Protein AF-Q64MF8-F1 (afdb_monomer_lite)

Foldseek 3Di:
DPDPPPPPDDDDDDDDPVRVVVLVVQCPPDPDSVRSVCCVPPNPPQPPPPVVVLVVVLVVLVVVLVVLVVVLVVLVVVCVVDVDDPVVVSVVVNVVSVVVNVVSVVVSVVSVVSVVSD

Radius of gyration: 25.38 Å; chains: 1; bounding box: 52×41×64 Å

Sequence (118 aa):
MKERKNRNKRLWIRVSDEEYQQMVEASKGHKSCADYIRKRIFGKGKDIINPVEFIRAIDEVSLEMKRIGKNINQFARYANERKSVDGDFLMEEYNKLLSDYIKKEQKLEVLYRKIIAL

pLDDT: mean 75.15, std 12.08, range [35.88, 90.69]

Secondary structure (DSSP, 8-state):
----------------HHHHHHHHHHHTTSS-HHHHHHHHHH-TT-----HHHHHHHHHHHHHHHHHHHHHHHHHHHHHHH-TTS-HHHHHHHHHHHHHHHHHHHHHHHHHHHHHHT-

InterPro domains:
  IPR053842 Mobilization protein NikA-like [PF21983] (6-78)

Organism: Bacteroides fragilis (strain YCH46) (NCBI:txid295405)

Structure 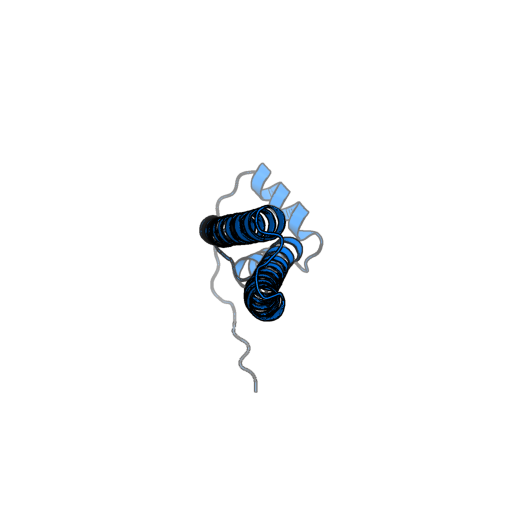(mmCIF, N/CA/C/O backbone):
data_AF-Q64MF8-F1
#
_entry.id   AF-Q64MF8-F1
#
loop_
_atom_site.group_PDB
_atom_site.id
_atom_site.type_symbol
_atom_site.label_atom_id
_atom_site.label_alt_id
_atom_site.label_comp_id
_atom_site.label_asym_id
_atom_site.label_entity_id
_atom_site.label_seq_id
_atom_site.pdbx_PDB_ins_code
_atom_site.Cartn_x
_atom_site.Cartn_y
_atom_site.Cartn_z
_atom_site.occupancy
_atom_site.B_iso_or_equiv
_atom_site.auth_seq_id
_atom_site.auth_comp_id
_atom_site.auth_asym_id
_atom_site.auth_atom_id
_atom_site.pdbx_PDB_model_num
ATOM 1 N N . MET A 1 1 ? -23.251 -28.720 13.928 1.00 35.88 1 MET A N 1
ATOM 2 C CA . MET A 1 1 ? -23.638 -27.583 14.798 1.00 35.88 1 MET A CA 1
ATOM 3 C C . MET A 1 1 ? -22.415 -26.688 14.985 1.00 35.88 1 MET A C 1
ATOM 5 O O . MET A 1 1 ? -21.432 -27.162 15.529 1.00 35.88 1 MET A O 1
ATOM 9 N N . LYS A 1 2 ? -22.398 -25.451 14.462 1.00 42.41 2 LYS A N 1
ATOM 10 C CA . LYS A 1 2 ? -21.278 -24.516 14.706 1.00 42.41 2 LYS A CA 1
ATOM 11 C C . LYS A 1 2 ? -21.372 -24.031 16.153 1.00 42.41 2 LYS A C 1
ATOM 13 O O . LYS A 1 2 ? -22.359 -23.382 16.495 1.00 42.41 2 LYS A O 1
ATOM 18 N N . GLU A 1 3 ? -20.378 -24.340 16.982 1.00 40.97 3 GLU A N 1
ATOM 19 C CA . GLU A 1 3 ? -20.265 -23.785 18.333 1.00 40.97 3 GLU A CA 1
ATOM 20 C C . GLU A 1 3 ? -20.391 -22.256 18.283 1.00 40.97 3 GLU A C 1
ATOM 22 O O . GLU A 1 3 ? -19.607 -21.559 17.629 1.00 40.97 3 GLU A O 1
ATOM 27 N N . ARG A 1 4 ? -21.394 -21.707 18.976 1.00 49.06 4 ARG A N 1
ATOM 28 C CA . ARG A 1 4 ? -21.450 -20.270 19.247 1.00 49.06 4 ARG A CA 1
ATOM 29 C C . ARG A 1 4 ? -20.296 -19.962 20.196 1.00 49.06 4 ARG A C 1
ATOM 31 O O . ARG A 1 4 ? -20.413 -20.212 21.390 1.00 49.06 4 ARG A O 1
ATOM 38 N N . LYS A 1 5 ? -19.182 -19.426 19.679 1.00 61.78 5 LYS A N 1
ATOM 39 C CA . LYS A 1 5 ? -18.097 -18.870 20.506 1.00 61.78 5 LYS A CA 1
ATOM 40 C C . LYS A 1 5 ? -18.684 -17.813 21.442 1.00 61.78 5 LYS A C 1
ATOM 42 O O . LYS A 1 5 ? -18.906 -16.672 21.033 1.00 61.78 5 LYS A O 1
ATOM 47 N N . ASN A 1 6 ? -18.963 -18.206 22.680 1.00 64.75 6 ASN A N 1
ATOM 48 C CA . ASN A 1 6 ? -19.554 -17.329 23.675 1.00 64.75 6 ASN A CA 1
ATOM 49 C C . ASN A 1 6 ? -18.479 -16.339 24.135 1.00 64.75 6 ASN A C 1
ATOM 51 O O . ASN A 1 6 ? -17.473 -16.717 24.733 1.00 64.75 6 ASN A O 1
ATOM 55 N N . ARG A 1 7 ? -18.655 -15.061 23.794 1.00 68.56 7 ARG A N 1
ATOM 56 C CA . ARG A 1 7 ? -17.706 -13.992 24.130 1.00 68.56 7 ARG A CA 1
ATOM 57 C C . ARG A 1 7 ? -17.973 -13.534 25.563 1.00 68.56 7 ARG A C 1
ATOM 59 O O . ARG A 1 7 ? -18.737 -12.603 25.782 1.00 68.56 7 ARG A O 1
ATOM 66 N N . ASN A 1 8 ? -17.38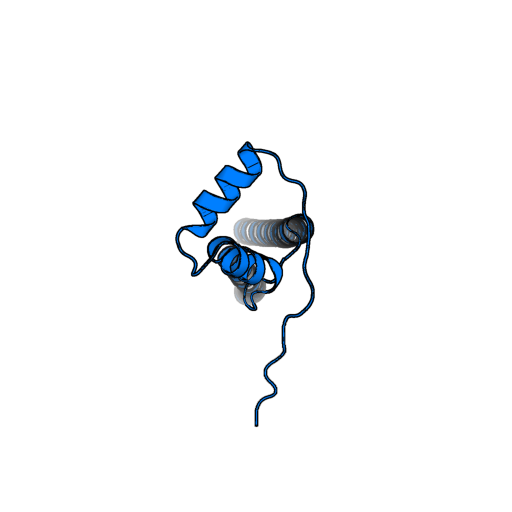1 -14.228 26.531 1.00 80.25 8 ASN A N 1
ATOM 67 C CA . ASN A 1 8 ? -17.638 -14.043 27.965 1.00 80.25 8 ASN A CA 1
ATOM 68 C C . ASN A 1 8 ? -16.587 -13.189 28.702 1.00 80.25 8 ASN A C 1
ATOM 70 O O . ASN A 1 8 ? -16.744 -12.923 29.892 1.00 80.25 8 ASN A O 1
ATOM 74 N N . LYS A 1 9 ? -15.517 -12.753 28.026 1.00 80.56 9 LYS A N 1
ATOM 75 C CA . LYS A 1 9 ? -14.476 -11.890 28.604 1.00 80.56 9 LYS A CA 1
ATOM 76 C C . LYS A 1 9 ? -14.805 -10.414 28.358 1.00 80.56 9 LYS A C 1
ATOM 78 O O . LYS A 1 9 ? -15.200 -10.052 27.250 1.00 80.56 9 LYS A O 1
ATOM 83 N N . ARG A 1 10 ? -14.642 -9.574 29.387 1.00 81.50 10 ARG A N 1
ATOM 84 C CA . ARG A 1 10 ? -14.843 -8.115 29.324 1.00 81.50 10 ARG A CA 1
ATOM 85 C C . ARG A 1 10 ? -13.496 -7.400 29.393 1.00 81.50 10 ARG A C 1
ATOM 87 O O . ARG A 1 10 ? -12.606 -7.855 30.105 1.00 81.50 10 ARG A O 1
ATOM 94 N N . LEU A 1 11 ? -13.380 -6.292 28.669 1.00 79.38 11 LEU A N 1
ATOM 95 C CA . LEU A 1 11 ? -12.213 -5.414 28.653 1.00 79.38 11 LEU A CA 1
ATOM 96 C C . LEU A 1 11 ? -12.627 -4.064 29.242 1.00 79.38 11 LEU A C 1
ATOM 98 O O . LEU A 1 11 ? -13.612 -3.486 28.787 1.00 79.38 11 LEU A O 1
ATOM 102 N N . TRP A 1 12 ? -11.891 -3.587 30.242 1.00 81.31 12 TRP A N 1
ATOM 103 C CA . TRP A 1 12 ? -12.081 -2.265 30.837 1.00 81.31 12 TRP A CA 1
ATOM 104 C C . TRP A 1 12 ? -10.913 -1.381 30.417 1.00 81.31 12 TRP A C 1
ATOM 106 O O . TRP A 1 12 ? -9.762 -1.726 30.676 1.00 81.31 12 TRP A O 1
ATOM 116 N N . ILE A 1 13 ? -11.207 -0.267 29.752 1.00 83.31 13 ILE A N 1
ATOM 117 C CA . ILE A 1 13 ? -10.215 0.713 29.303 1.00 83.31 13 ILE A CA 1
ATOM 118 C C . ILE A 1 13 ? -10.622 2.063 29.885 1.00 83.31 13 ILE A C 1
ATOM 120 O O . ILE A 1 13 ? -11.802 2.410 29.852 1.00 83.31 13 ILE A O 1
ATOM 124 N N . ARG A 1 14 ? -9.656 2.804 30.430 1.00 87.06 14 ARG A N 1
ATOM 125 C CA . ARG A 1 14 ? -9.840 4.218 30.771 1.00 87.06 14 ARG A CA 1
ATOM 126 C C . ARG A 1 14 ? -9.496 5.048 29.541 1.00 87.06 14 ARG A C 1
ATOM 128 O O . ARG A 1 14 ? -8.440 4.825 28.959 1.00 87.06 14 ARG A O 1
ATOM 135 N N . VAL A 1 15 ? -10.386 5.955 29.169 1.00 85.38 15 VAL A N 1
ATOM 136 C CA . VAL A 1 15 ? -10.236 6.870 28.032 1.00 85.38 15 VAL A CA 1
ATOM 137 C C . VAL A 1 15 ? -10.542 8.287 28.502 1.00 85.38 15 VAL A C 1
ATOM 139 O O . VAL A 1 15 ? -11.301 8.453 29.461 1.00 85.38 15 VAL A O 1
ATOM 142 N N . SER A 1 16 ? -9.945 9.285 27.859 1.00 90.06 16 SER A N 1
ATOM 143 C CA . SER A 1 16 ? -10.319 10.688 28.048 1.00 90.06 16 SER A CA 1
ATOM 144 C C . SER A 1 16 ? -11.657 11.001 27.365 1.00 90.06 16 SER A C 1
ATOM 146 O O . SER A 1 16 ? -12.138 10.234 26.524 1.00 90.06 16 SER A O 1
ATOM 148 N N . ASP A 1 17 ? -12.259 12.144 27.697 1.00 87.38 17 ASP A N 1
ATOM 149 C CA . ASP A 1 17 ? -13.516 12.581 27.073 1.00 87.38 17 ASP A CA 1
ATOM 150 C C . ASP A 1 17 ? -13.363 12.778 25.554 1.00 87.38 17 ASP A C 1
ATOM 152 O O . ASP A 1 17 ? -14.246 12.412 24.777 1.00 87.38 17 ASP A O 1
ATOM 156 N N . GLU A 1 18 ? -12.207 13.280 25.112 1.00 86.75 18 GLU A N 1
ATOM 157 C CA . GLU A 1 18 ? -11.879 13.457 23.694 1.00 86.75 18 GLU A CA 1
ATOM 158 C C . GLU A 1 18 ? -11.773 12.113 22.961 1.00 86.75 18 GLU A C 1
ATOM 160 O O . GLU A 1 18 ? -12.361 11.931 21.892 1.00 86.75 18 GLU A O 1
ATOM 165 N N . GLU A 1 19 ? -11.069 11.144 23.551 1.00 79.88 19 GLU A N 1
ATOM 166 C CA . GLU A 1 19 ? -10.928 9.791 23.002 1.00 79.88 19 GLU A CA 1
ATOM 167 C C . GLU A 1 19 ? -12.280 9.074 22.935 1.00 79.88 19 GLU 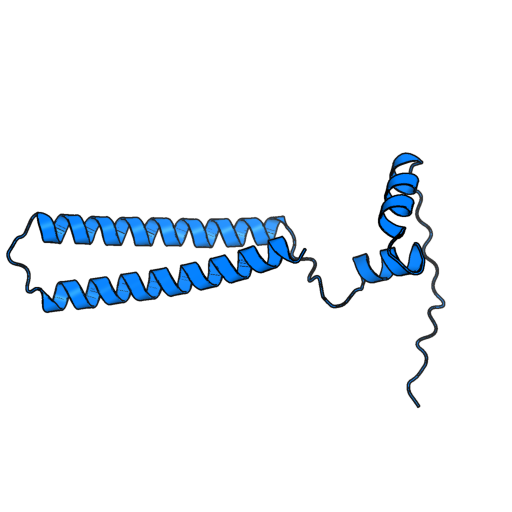A C 1
ATOM 169 O O . GLU A 1 19 ? -12.585 8.385 21.955 1.00 79.88 19 GLU A O 1
ATOM 174 N N . TYR A 1 20 ? -13.121 9.263 23.956 1.00 85.88 20 TYR A N 1
ATOM 175 C CA . TYR A 1 20 ? -14.471 8.720 23.982 1.00 85.88 20 TYR A CA 1
ATOM 176 C C . TYR A 1 20 ? -15.329 9.308 22.857 1.00 85.88 20 TYR A C 1
ATOM 178 O O . TYR A 1 20 ? -15.974 8.556 22.121 1.00 85.88 20 TYR A O 1
ATOM 186 N N . GLN A 1 21 ? -15.289 10.628 22.662 1.00 84.75 21 GLN A N 1
ATOM 187 C CA . GLN A 1 21 ? -16.044 11.305 21.611 1.00 84.75 21 GLN A CA 1
ATOM 188 C C . GLN A 1 21 ? -15.609 10.840 20.215 1.00 84.75 21 GLN A C 1
ATOM 190 O O . GLN A 1 21 ? -16.452 10.506 19.379 1.00 84.75 21 GLN A O 1
ATOM 195 N N . GLN A 1 22 ? -14.298 10.735 19.976 1.00 81.75 22 GLN A N 1
ATOM 196 C CA . GLN A 1 22 ? -13.749 10.207 18.724 1.00 81.75 22 GLN A CA 1
ATOM 197 C C . GLN A 1 22 ? -14.184 8.758 18.475 1.00 81.75 22 GLN A C 1
ATOM 199 O O . GLN A 1 22 ? -14.523 8.382 17.350 1.00 81.75 22 GLN A O 1
ATOM 204 N N . MET A 1 23 ? -14.201 7.932 19.524 1.00 81.31 23 MET A N 1
ATOM 205 C CA . MET A 1 23 ? -14.647 6.545 19.437 1.00 81.31 23 MET A CA 1
ATOM 206 C C . MET A 1 23 ? -16.138 6.448 19.095 1.00 81.31 23 MET A C 1
ATOM 208 O O . MET A 1 23 ? -16.514 5.621 18.261 1.00 81.31 23 MET A O 1
ATOM 212 N N . VAL A 1 24 ? -16.979 7.283 19.710 1.00 82.19 24 VAL A N 1
ATOM 213 C CA . VAL A 1 24 ? -18.420 7.344 19.429 1.00 82.19 24 VAL A CA 1
ATOM 214 C C . VAL A 1 24 ? -18.661 7.798 17.993 1.00 82.19 24 VAL A C 1
ATOM 216 O O . VAL A 1 24 ? -19.401 7.125 17.275 1.00 82.19 24 VAL A O 1
ATOM 219 N N . GLU A 1 25 ? -17.993 8.861 17.543 1.00 83.19 25 GLU A N 1
ATOM 220 C CA . GLU A 1 25 ? -18.110 9.373 16.174 1.00 83.19 25 GLU A CA 1
ATOM 221 C C . GLU A 1 25 ? -17.741 8.302 15.145 1.00 83.19 25 GLU A C 1
ATOM 223 O O . GLU A 1 25 ? -18.528 7.975 14.255 1.00 83.19 25 GLU A O 1
ATOM 228 N N . ALA A 1 26 ? -16.586 7.660 15.328 1.00 75.56 26 ALA A N 1
ATOM 229 C CA . ALA A 1 26 ? -16.113 6.627 14.418 1.00 75.56 26 ALA A CA 1
ATOM 230 C C . ALA A 1 26 ? -16.985 5.354 14.437 1.00 75.56 26 ALA A C 1
ATOM 232 O O . ALA A 1 26 ? -16.958 4.556 13.499 1.00 75.56 26 ALA A O 1
ATOM 233 N N . SER A 1 27 ? -17.788 5.158 15.486 1.00 79.88 27 SER A N 1
ATOM 234 C CA . SER A 1 27 ? -18.701 4.021 15.601 1.00 79.88 27 SER A CA 1
ATOM 235 C C . SER A 1 27 ? -20.055 4.218 14.910 1.00 79.88 27 SER A C 1
ATOM 237 O O . SER A 1 27 ? -20.772 3.229 14.752 1.00 79.88 27 SER A O 1
ATOM 239 N N . LYS A 1 28 ? -20.408 5.435 14.459 1.00 80.31 28 LYS A N 1
ATOM 240 C CA . LYS A 1 28 ? -21.744 5.762 13.909 1.00 80.31 28 LYS A CA 1
ATOM 241 C C . LYS A 1 28 ? -22.151 4.948 12.669 1.00 80.31 28 LYS A C 1
ATOM 243 O O . LYS A 1 28 ? -23.335 4.853 12.371 1.00 80.31 28 LYS A O 1
ATOM 248 N N . GLY A 1 29 ? -21.202 4.313 11.976 1.00 69.62 29 GLY A N 1
ATOM 249 C CA . GLY A 1 29 ? -21.453 3.387 10.857 1.00 69.62 29 GLY A CA 1
ATOM 250 C C . GLY A 1 29 ? -21.509 1.899 11.237 1.00 69.62 29 GLY A C 1
ATOM 251 O O . GLY A 1 29 ? -21.632 1.033 10.370 1.00 69.62 29 GLY A O 1
ATOM 252 N N . HIS A 1 30 ? -21.378 1.565 12.521 1.00 74.44 30 HIS A N 1
ATOM 253 C CA . HIS A 1 30 ? -21.290 0.193 13.016 1.00 74.44 30 HIS A CA 1
ATOM 254 C C . HIS A 1 30 ? -22.480 -0.165 13.908 1.00 74.44 30 HIS A C 1
ATOM 256 O O . HIS A 1 30 ? -23.113 0.684 14.521 1.00 74.44 30 HIS A O 1
ATOM 262 N N . LYS A 1 31 ? -22.760 -1.469 14.048 1.00 77.88 31 LYS A N 1
ATOM 263 C CA . LYS A 1 31 ? -23.867 -1.962 14.891 1.00 77.88 31 LYS A CA 1
ATOM 264 C C . LYS A 1 31 ? -23.733 -1.581 16.374 1.00 77.88 31 LYS A C 1
ATOM 266 O O . LYS A 1 31 ? -24.714 -1.642 17.102 1.00 77.88 31 LYS A O 1
ATOM 271 N N . SER A 1 32 ? -22.519 -1.306 16.850 1.00 80.00 32 SER A N 1
ATOM 272 C CA . SER A 1 32 ? -22.223 -0.774 18.190 1.00 80.00 32 SER A CA 1
ATOM 273 C C . SER A 1 32 ? -20.748 -0.377 18.284 1.00 80.00 32 SER A C 1
ATOM 275 O O . SER A 1 32 ? -19.932 -0.902 17.521 1.00 80.00 32 SER A O 1
ATOM 277 N N . CYS A 1 33 ? -20.372 0.434 19.282 1.00 78.75 33 CYS A N 1
ATOM 278 C CA . CYS A 1 33 ? -18.964 0.708 19.612 1.00 78.75 33 CYS A CA 1
ATOM 279 C C . CYS A 1 33 ? -18.159 -0.582 19.807 1.00 78.75 33 CYS A C 1
ATOM 281 O O . CYS A 1 33 ? -17.052 -0.721 19.297 1.00 78.75 33 CYS A O 1
ATOM 283 N N . ALA A 1 34 ? -18.739 -1.584 20.473 1.00 79.94 34 ALA A N 1
ATOM 284 C CA . ALA A 1 34 ? -18.088 -2.878 20.641 1.00 79.94 34 ALA A CA 1
ATOM 285 C C . ALA A 1 34 ? -17.905 -3.617 19.303 1.00 79.94 34 ALA A C 1
ATOM 287 O O . ALA A 1 34 ? -16.923 -4.335 19.135 1.00 79.94 34 ALA A O 1
ATOM 288 N N . ASP A 1 35 ? -18.839 -3.483 18.353 1.00 75.88 35 ASP A N 1
ATOM 289 C CA . ASP A 1 35 ? -18.685 -4.055 17.010 1.00 75.88 35 ASP A CA 1
ATOM 290 C C . ASP A 1 35 ? -17.621 -3.334 16.191 1.00 75.88 35 ASP A C 1
ATOM 292 O O . ASP A 1 35 ? -16.824 -3.992 15.524 1.00 75.88 35 ASP A O 1
ATOM 296 N N . TYR A 1 36 ? -17.567 -2.009 16.309 1.00 80.44 36 TYR A N 1
ATOM 297 C CA . TYR A 1 36 ? -16.528 -1.175 15.724 1.00 80.44 36 TYR A CA 1
ATOM 298 C C . TYR A 1 36 ? -15.138 -1.561 16.240 1.00 80.44 36 TYR A C 1
ATOM 300 O O . TYR A 1 36 ? -14.291 -1.967 15.449 1.00 80.44 36 TYR A O 1
ATOM 308 N N . ILE A 1 37 ? -14.932 -1.563 17.561 1.00 79.38 37 ILE A N 1
ATOM 309 C CA . ILE A 1 37 ? -13.663 -1.949 18.198 1.00 79.38 37 ILE A CA 1
ATOM 310 C C . ILE A 1 37 ? -13.271 -3.370 17.792 1.00 79.38 37 ILE A C 1
ATOM 312 O O . ILE A 1 37 ? -12.128 -3.626 17.432 1.00 79.38 37 ILE A O 1
ATOM 316 N N . ARG A 1 38 ? -14.219 -4.314 17.785 1.00 78.25 38 ARG A N 1
ATOM 317 C CA . ARG A 1 38 ? -13.927 -5.699 17.397 1.00 78.25 38 ARG A CA 1
ATOM 318 C C . ARG A 1 38 ? -13.546 -5.834 15.929 1.00 78.25 38 ARG A C 1
ATOM 320 O O . ARG A 1 38 ? -12.663 -6.625 15.629 1.00 78.25 38 ARG A O 1
ATOM 327 N N . LYS A 1 39 ? -14.188 -5.101 15.020 1.00 74.38 39 LYS A N 1
ATOM 328 C CA . LYS A 1 39 ? -13.802 -5.079 13.602 1.00 74.38 39 LYS A CA 1
ATOM 329 C C . LYS A 1 39 ? -12.473 -4.362 13.391 1.00 74.38 39 LYS A C 1
ATOM 331 O O . LYS A 1 39 ? -11.700 -4.788 12.548 1.00 74.38 39 LYS A O 1
ATOM 336 N N . ARG A 1 40 ? -12.187 -3.327 14.178 1.00 73.56 40 ARG A N 1
ATOM 337 C CA . ARG A 1 40 ? -10.932 -2.581 14.101 1.00 73.56 40 ARG A CA 1
ATOM 338 C C . ARG A 1 40 ? -9.740 -3.370 14.654 1.00 73.56 40 ARG A C 1
ATOM 340 O O . ARG A 1 40 ? -8.671 -3.301 14.072 1.00 73.56 40 ARG A O 1
ATOM 347 N N . ILE A 1 41 ? -9.930 -4.134 15.732 1.00 71.25 41 ILE A N 1
ATOM 348 C CA . ILE A 1 41 ? -8.866 -4.919 16.390 1.00 71.25 41 ILE A CA 1
ATOM 349 C C . ILE A 1 41 ? -8.763 -6.346 15.827 1.00 71.25 41 ILE A C 1
ATOM 351 O O . ILE A 1 41 ? -7.669 -6.870 15.664 1.00 71.25 41 ILE A O 1
ATOM 355 N N . PHE A 1 42 ? -9.895 -6.998 15.545 1.00 70.12 42 PHE A N 1
ATOM 356 C CA . PHE A 1 42 ? -9.964 -8.421 15.171 1.00 70.12 42 PHE A CA 1
ATOM 357 C C . PHE A 1 42 ? -10.628 -8.673 13.809 1.00 70.12 42 PHE A C 1
ATOM 359 O O . PHE A 1 42 ? -10.878 -9.829 13.451 1.00 70.12 42 PHE A O 1
ATOM 366 N N . GLY A 1 43 ? -11.002 -7.627 13.067 1.00 62.00 43 GLY A N 1
ATOM 367 C CA . GLY A 1 43 ? -11.605 -7.781 11.748 1.00 62.00 43 GLY A CA 1
ATOM 368 C C . GLY A 1 43 ? -10.605 -8.395 10.780 1.00 62.00 43 GLY A C 1
ATOM 369 O O . GLY A 1 43 ? -9.586 -7.794 10.459 1.00 62.00 43 GLY A O 1
ATOM 370 N N . LYS A 1 44 ? -10.913 -9.598 10.290 1.00 50.88 44 LYS A N 1
ATOM 371 C CA . LYS A 1 44 ? -10.199 -10.200 9.163 1.00 50.88 44 LYS A CA 1
ATOM 372 C C . LYS A 1 44 ? -10.356 -9.281 7.949 1.00 50.88 44 LYS A C 1
ATOM 374 O O . LYS A 1 44 ? -11.474 -9.130 7.463 1.00 50.88 44 LYS A O 1
ATOM 379 N N . GLY A 1 45 ? -9.262 -8.667 7.501 1.00 48.59 45 GLY A N 1
ATOM 380 C CA . GLY A 1 45 ? -9.239 -7.819 6.304 1.00 48.59 45 GLY A CA 1
ATOM 381 C C . GLY A 1 45 ? -8.351 -6.578 6.389 1.00 48.59 45 GLY A C 1
ATOM 382 O O . GLY A 1 45 ? -8.037 -6.011 5.352 1.00 48.59 45 GLY A O 1
ATOM 383 N N . LYS A 1 46 ? -7.898 -6.178 7.580 1.00 48.78 46 LYS A N 1
ATOM 384 C CA . LYS A 1 46 ? -6.781 -5.241 7.721 1.00 48.78 46 LYS A CA 1
ATOM 385 C C . LYS A 1 46 ? -5.703 -5.968 8.494 1.00 48.78 46 LYS A C 1
ATOM 387 O O . LYS A 1 46 ? -5.739 -6.006 9.721 1.00 48.78 46 LYS A O 1
ATOM 392 N N . ASP A 1 47 ? -4.797 -6.614 7.761 1.00 48.69 47 ASP A N 1
ATOM 393 C CA . ASP A 1 47 ? -3.471 -6.871 8.305 1.00 48.69 47 ASP A CA 1
ATOM 394 C C . ASP A 1 47 ? -3.032 -5.541 8.914 1.00 48.69 47 ASP A C 1
ATOM 396 O O . ASP A 1 47 ? -2.977 -4.525 8.216 1.00 48.69 47 ASP A O 1
ATOM 400 N N . ILE A 1 48 ? -2.841 -5.511 10.231 1.00 52.22 48 ILE A N 1
ATOM 401 C CA . ILE A 1 48 ? -2.192 -4.390 10.897 1.00 52.22 48 ILE A CA 1
ATOM 402 C C . ILE A 1 48 ? -0.746 -4.479 10.421 1.00 52.22 48 ILE A C 1
ATOM 404 O O . ILE A 1 48 ? 0.114 -5.036 11.096 1.00 52.22 48 ILE A O 1
ATOM 408 N N . ILE A 1 49 ? -0.498 -4.047 9.187 1.00 55.50 49 ILE A N 1
ATOM 409 C CA . ILE A 1 49 ? 0.851 -3.887 8.694 1.00 55.50 49 ILE A CA 1
ATOM 410 C C . ILE A 1 49 ? 1.406 -2.759 9.546 1.00 55.50 49 ILE A C 1
ATOM 412 O O . ILE A 1 49 ? 0.841 -1.664 9.565 1.00 55.50 49 ILE A O 1
ATOM 416 N N . ASN A 1 50 ? 2.457 -3.054 10.308 1.00 65.31 50 ASN A N 1
ATOM 417 C CA . ASN A 1 50 ? 3.151 -2.046 11.087 1.00 65.31 50 ASN A CA 1
ATOM 418 C C . ASN A 1 50 ? 3.521 -0.894 10.131 1.00 65.31 50 ASN A C 1
ATOM 420 O O . ASN A 1 50 ? 4.295 -1.129 9.198 1.00 65.31 50 ASN A O 1
ATOM 424 N N . PRO A 1 51 ? 2.986 0.328 10.324 1.00 65.12 51 PRO A N 1
ATOM 425 C CA . PRO A 1 51 ? 3.206 1.435 9.397 1.00 65.12 51 PRO A CA 1
ATOM 426 C C . PRO A 1 51 ? 4.693 1.713 9.163 1.00 65.12 51 PRO A C 1
ATOM 428 O O . PRO A 1 51 ? 5.088 2.071 8.059 1.00 65.12 51 PRO A O 1
ATOM 431 N N . VAL A 1 52 ? 5.533 1.480 10.178 1.00 71.31 52 VAL A N 1
ATOM 432 C CA . VAL A 1 52 ? 6.987 1.660 10.096 1.00 71.31 52 VAL A CA 1
ATOM 433 C C . VAL A 1 52 ? 7.633 0.615 9.187 1.00 71.31 52 VAL A C 1
ATOM 435 O O . VAL A 1 52 ? 8.474 0.960 8.361 1.00 71.31 52 VAL A O 1
ATOM 438 N N . GLU A 1 53 ? 7.249 -0.656 9.309 1.00 71.94 53 GLU A N 1
ATOM 439 C CA . GLU A 1 53 ? 7.767 -1.723 8.438 1.00 71.94 53 GLU A CA 1
ATOM 440 C C . GLU A 1 53 ? 7.279 -1.552 7.001 1.00 71.94 53 GLU A C 1
ATOM 442 O O . GLU A 1 53 ? 8.026 -1.788 6.055 1.00 71.94 53 GLU A O 1
ATOM 447 N N . PHE A 1 54 ? 6.049 -1.075 6.836 1.00 70.81 54 PHE A N 1
ATOM 448 C CA . PHE A 1 54 ? 5.475 -0.805 5.529 1.00 70.81 54 PHE A CA 1
ATOM 449 C C . PHE A 1 54 ? 6.172 0.355 4.804 1.00 70.81 54 PHE A C 1
ATOM 451 O O . PHE A 1 54 ? 6.528 0.213 3.636 1.00 70.81 54 PHE A O 1
ATOM 458 N N . ILE A 1 55 ? 6.416 1.476 5.494 1.00 77.69 55 ILE A N 1
ATOM 459 C CA . ILE A 1 55 ? 7.160 2.617 4.936 1.00 77.69 55 ILE A CA 1
ATOM 460 C C . ILE A 1 55 ? 8.583 2.189 4.566 1.00 77.69 55 ILE A C 1
ATOM 462 O O . ILE A 1 55 ? 9.032 2.474 3.461 1.00 77.69 55 ILE A O 1
ATOM 466 N N . ARG A 1 56 ? 9.258 1.415 5.427 1.00 80.88 56 ARG A N 1
ATOM 467 C CA . ARG A 1 56 ? 10.591 0.869 5.121 1.00 80.88 56 ARG A CA 1
ATOM 468 C C . ARG A 1 56 ? 10.593 -0.002 3.865 1.00 80.88 56 ARG A C 1
ATOM 470 O O . ARG A 1 56 ? 11.495 0.134 3.045 1.00 80.88 56 ARG A O 1
ATOM 477 N N . ALA A 1 57 ? 9.584 -0.855 3.693 1.00 78.62 57 ALA A N 1
ATOM 478 C CA . ALA A 1 57 ? 9.460 -1.684 2.497 1.00 78.62 57 ALA A CA 1
ATOM 479 C C . ALA A 1 57 ? 9.240 -0.842 1.224 1.00 78.62 57 ALA A C 1
ATOM 481 O O . ALA A 1 57 ? 9.776 -1.171 0.167 1.00 78.62 57 ALA A O 1
ATOM 482 N N . ILE A 1 58 ? 8.490 0.263 1.311 1.00 84.06 58 ILE A N 1
ATOM 483 C CA . ILE A 1 58 ? 8.327 1.209 0.195 1.00 84.06 58 ILE A CA 1
ATOM 484 C C . ILE A 1 58 ? 9.642 1.926 -0.122 1.00 84.06 58 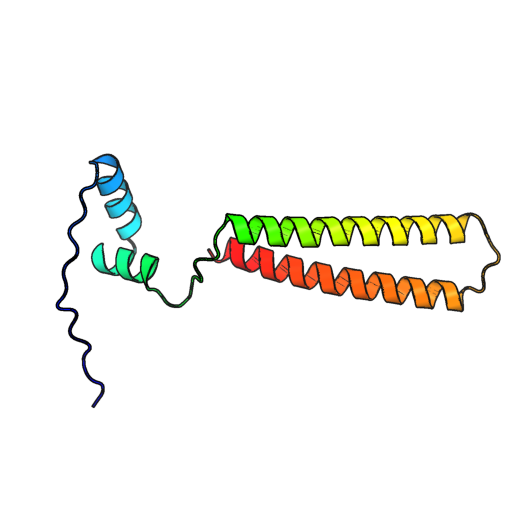ILE A C 1
ATOM 486 O O . ILE A 1 58 ? 10.005 2.038 -1.296 1.00 84.06 58 ILE A O 1
ATOM 490 N N . ASP A 1 59 ? 10.360 2.397 0.896 1.00 84.06 59 ASP A N 1
ATOM 491 C CA . ASP A 1 59 ? 11.638 3.092 0.722 1.00 84.06 59 ASP A CA 1
ATOM 492 C C . ASP A 1 59 ? 12.681 2.182 0.063 1.00 84.06 59 ASP A C 1
ATOM 494 O O . ASP A 1 59 ? 13.395 2.605 -0.850 1.00 84.06 59 ASP A O 1
ATOM 498 N N . GLU A 1 60 ? 12.729 0.911 0.465 1.00 87.19 60 GLU A N 1
ATOM 499 C CA . GLU A 1 60 ? 13.612 -0.095 -0.125 1.00 87.19 60 GLU A CA 1
ATOM 500 C C . GLU A 1 60 ? 13.310 -0.305 -1.617 1.00 87.19 60 GLU A C 1
ATOM 502 O O . GLU A 1 60 ? 14.205 -0.185 -2.460 1.00 87.19 60 GLU A O 1
ATOM 507 N N . VAL A 1 61 ? 12.038 -0.515 -1.974 1.00 83.44 61 VAL A N 1
ATOM 508 C CA . VAL A 1 61 ? 11.612 -0.661 -3.379 1.00 83.44 61 VAL A CA 1
ATOM 509 C C . VAL A 1 61 ? 11.921 0.605 -4.189 1.00 83.44 61 VAL A C 1
ATOM 511 O O . VAL A 1 61 ? 12.393 0.522 -5.327 1.00 83.44 61 VAL A O 1
ATOM 514 N N . SER A 1 62 ? 11.724 1.783 -3.596 1.00 82.75 62 SER A N 1
ATOM 515 C CA . SER A 1 62 ? 11.986 3.076 -4.239 1.00 82.75 62 SER A CA 1
ATOM 516 C C . SER A 1 62 ? 13.479 3.293 -4.511 1.00 82.75 62 SER A C 1
ATOM 518 O O . SER A 1 62 ? 13.864 3.769 -5.586 1.00 82.75 62 SER A O 1
ATOM 520 N N . LEU A 1 63 ? 14.347 2.897 -3.576 1.00 88.44 63 LEU A N 1
ATOM 521 C CA . LEU A 1 63 ? 15.799 2.929 -3.755 1.00 88.44 63 LEU A CA 1
ATOM 522 C C . LEU A 1 63 ? 16.249 2.000 -4.885 1.00 88.44 63 LEU A C 1
ATOM 524 O O . LEU A 1 63 ? 17.100 2.379 -5.698 1.00 88.44 63 LEU A O 1
ATOM 528 N N . GLU A 1 64 ? 15.666 0.807 -4.984 1.00 85.19 64 GLU A N 1
ATOM 529 C CA . GLU A 1 64 ? 15.967 -0.117 -6.075 1.00 85.19 64 GLU A CA 1
ATOM 530 C C . GLU A 1 64 ? 15.509 0.408 -7.440 1.00 85.19 64 GLU A C 1
ATOM 532 O O . GLU A 1 64 ? 16.270 0.319 -8.407 1.00 85.19 64 GLU A O 1
ATOM 537 N N . MET A 1 65 ? 14.313 1.000 -7.529 1.00 82.06 65 MET A N 1
ATOM 538 C CA . MET A 1 65 ? 13.841 1.652 -8.758 1.00 82.06 65 MET A CA 1
ATOM 539 C C . MET A 1 65 ? 14.781 2.782 -9.181 1.00 82.06 65 MET A C 1
ATOM 541 O O . MET A 1 65 ? 15.125 2.889 -10.358 1.00 82.06 65 MET A O 1
ATOM 545 N N . LYS A 1 66 ? 15.278 3.581 -8.229 1.00 85.62 66 LYS A N 1
ATOM 546 C CA . LYS A 1 66 ? 16.255 4.643 -8.509 1.00 85.62 66 LYS A CA 1
ATOM 547 C C . LYS A 1 66 ? 17.571 4.089 -9.065 1.00 85.62 66 LYS A C 1
ATOM 549 O O . LYS A 1 66 ? 18.146 4.686 -9.976 1.00 85.62 66 LYS A O 1
ATOM 554 N N . ARG A 1 67 ? 18.051 2.945 -8.558 1.00 89.69 67 ARG A N 1
ATOM 555 C CA . ARG A 1 67 ? 19.251 2.268 -9.092 1.00 89.69 67 ARG A CA 1
ATOM 556 C C . ARG A 1 67 ? 19.019 1.753 -10.513 1.00 89.69 67 ARG A C 1
ATOM 558 O O . ARG A 1 67 ? 19.876 1.966 -11.364 1.00 89.69 67 ARG A O 1
ATOM 565 N N . ILE A 1 68 ? 17.859 1.155 -10.790 1.00 82.94 68 ILE A N 1
ATOM 566 C CA . ILE A 1 68 ? 17.498 0.704 -12.144 1.00 82.94 68 ILE A CA 1
ATOM 567 C C . ILE A 1 68 ? 17.411 1.889 -13.106 1.00 82.94 68 ILE A C 1
ATOM 569 O O . ILE A 1 68 ? 18.028 1.851 -14.165 1.00 82.94 68 ILE A O 1
ATOM 573 N N . GLY A 1 69 ? 16.729 2.970 -12.719 1.00 82.44 69 GLY A N 1
ATOM 574 C CA . GLY A 1 69 ? 16.636 4.180 -13.538 1.00 82.44 69 GLY A CA 1
ATOM 575 C C . GLY A 1 69 ? 18.009 4.776 -13.854 1.00 82.44 69 GLY A C 1
ATOM 576 O O . GLY A 1 69 ? 18.268 5.174 -14.989 1.00 82.44 69 GLY A O 1
ATOM 577 N N . LYS A 1 70 ? 18.937 4.761 -12.886 1.00 88.44 70 LYS A N 1
ATOM 578 C CA . LYS A 1 70 ? 20.329 5.166 -13.122 1.00 88.44 70 LYS A CA 1
ATOM 579 C C . LYS A 1 70 ? 21.013 4.276 -14.164 1.00 88.44 70 LYS A C 1
ATOM 581 O O . LYS A 1 70 ? 21.667 4.814 -15.054 1.00 88.44 70 LYS A O 1
ATOM 586 N N . ASN A 1 71 ? 20.855 2.956 -14.071 1.00 83.75 71 ASN A N 1
ATOM 587 C CA . ASN A 1 71 ? 21.447 2.016 -15.025 1.00 83.75 71 ASN A CA 1
ATOM 588 C C . ASN A 1 71 ? 20.873 2.225 -16.433 1.00 83.75 71 ASN A C 1
ATOM 590 O O . ASN A 1 71 ? 21.637 2.366 -17.381 1.00 83.75 71 ASN A O 1
ATOM 594 N N . ILE A 1 72 ? 19.548 2.346 -16.563 1.00 81.25 72 ILE A N 1
ATOM 595 C CA . ILE A 1 72 ? 18.880 2.643 -17.840 1.00 81.25 72 ILE A CA 1
ATOM 596 C C . ILE A 1 72 ? 19.433 3.937 -18.449 1.00 81.25 72 ILE A C 1
ATOM 598 O O . ILE A 1 72 ? 19.766 3.974 -19.630 1.00 81.25 72 ILE A O 1
ATOM 602 N N . ASN A 1 73 ? 19.594 4.987 -17.641 1.00 82.69 73 ASN A N 1
ATOM 603 C CA . ASN A 1 73 ? 20.121 6.261 -18.121 1.00 82.69 73 ASN A CA 1
ATOM 604 C C . ASN A 1 73 ? 21.594 6.164 -18.560 1.00 82.69 73 ASN A C 1
ATOM 606 O O . ASN A 1 73 ? 22.000 6.806 -19.527 1.00 82.69 73 ASN A O 1
ATOM 610 N N . GLN A 1 74 ? 22.401 5.345 -17.878 1.00 84.44 74 GLN A N 1
ATOM 611 C CA . GLN A 1 74 ? 23.777 5.057 -18.294 1.00 84.44 74 GLN A CA 1
ATOM 612 C C . GLN A 1 74 ? 23.818 4.309 -19.630 1.00 84.44 74 GLN A C 1
ATOM 614 O O . GLN A 1 74 ? 24.609 4.682 -20.493 1.00 84.44 74 GLN A O 1
ATOM 619 N N . PHE A 1 75 ? 22.940 3.325 -19.833 1.00 74.75 75 PHE A N 1
ATOM 620 C CA . PHE A 1 75 ? 22.823 2.615 -21.107 1.00 74.75 75 PHE A CA 1
ATOM 621 C C . PHE A 1 75 ? 22.366 3.531 -22.241 1.00 74.75 75 PHE A C 1
ATOM 623 O O . PHE A 1 75 ? 22.983 3.537 -23.303 1.00 74.75 75 PHE A O 1
ATOM 630 N N . ALA A 1 76 ? 21.348 4.362 -22.009 1.00 77.06 76 ALA A N 1
ATOM 631 C CA . ALA A 1 76 ? 20.877 5.328 -22.999 1.00 77.06 76 ALA A CA 1
ATOM 632 C C . ALA A 1 76 ? 21.989 6.309 -23.402 1.00 77.06 76 ALA A C 1
ATOM 634 O O . ALA A 1 76 ? 22.191 6.586 -24.583 1.00 77.06 76 ALA A O 1
ATOM 635 N N . ARG A 1 77 ? 22.761 6.798 -22.425 1.00 80.38 77 ARG A N 1
ATOM 636 C CA . ARG A 1 77 ? 23.906 7.673 -22.683 1.00 80.38 77 ARG A CA 1
ATOM 637 C C . ARG A 1 77 ? 25.013 6.956 -23.461 1.00 80.38 77 ARG A C 1
ATOM 639 O O . ARG A 1 77 ? 25.514 7.519 -24.426 1.00 80.38 77 ARG A O 1
ATOM 646 N N . TYR A 1 78 ? 25.340 5.717 -23.097 1.00 77.19 78 TYR A N 1
ATOM 647 C CA . TYR A 1 78 ? 26.333 4.901 -23.801 1.00 77.19 78 TYR A CA 1
ATOM 648 C C . TYR A 1 78 ? 25.938 4.626 -25.260 1.00 77.19 78 TYR A C 1
ATOM 650 O O . TYR A 1 78 ? 26.763 4.793 -26.157 1.00 77.19 78 TYR A O 1
ATOM 658 N N . ALA A 1 79 ? 24.675 4.272 -25.511 1.00 70.50 79 ALA A N 1
ATOM 659 C CA . ALA A 1 79 ? 24.140 4.063 -26.856 1.00 70.50 79 ALA A CA 1
ATOM 660 C C . ALA A 1 79 ? 24.153 5.354 -27.693 1.00 70.50 79 ALA A C 1
ATOM 662 O O . ALA A 1 79 ? 24.506 5.333 -28.869 1.00 70.50 79 ALA A O 1
ATOM 663 N N . ASN A 1 80 ? 23.833 6.497 -27.078 1.00 72.19 80 ASN A N 1
ATOM 664 C CA . ASN A 1 80 ? 23.888 7.795 -27.753 1.00 72.19 80 ASN A CA 1
ATOM 665 C C . ASN A 1 80 ? 25.328 8.230 -28.084 1.00 72.19 80 ASN A C 1
ATOM 667 O O . ASN A 1 80 ? 25.565 8.820 -29.138 1.00 72.19 80 ASN A O 1
ATOM 671 N N . GLU A 1 81 ? 26.290 7.955 -27.198 1.00 74.69 81 GLU A N 1
ATOM 672 C CA . GLU A 1 81 ? 27.705 8.315 -27.377 1.00 74.69 81 GLU A CA 1
ATOM 673 C C . GLU A 1 81 ? 28.428 7.388 -28.373 1.00 74.69 81 GLU A C 1
ATOM 675 O O . GLU A 1 81 ? 29.327 7.835 -29.088 1.00 74.69 81 GLU A O 1
ATOM 680 N N . ARG A 1 82 ? 28.024 6.115 -28.482 1.00 64.56 82 ARG A N 1
ATOM 681 C CA . ARG A 1 82 ? 28.561 5.151 -29.454 1.00 64.56 82 ARG A CA 1
ATOM 682 C C . ARG A 1 82 ? 27.494 4.765 -30.479 1.00 64.56 82 ARG A C 1
ATOM 684 O O . ARG A 1 82 ? 26.794 3.777 -30.309 1.00 64.56 82 ARG A O 1
ATOM 691 N N . LYS A 1 83 ? 27.448 5.480 -31.608 1.00 60.19 83 LYS A N 1
ATOM 692 C CA . LYS A 1 83 ? 26.564 5.214 -32.770 1.00 60.19 83 LYS A CA 1
ATOM 693 C C . LYS A 1 83 ? 26.719 3.822 -33.438 1.00 60.19 83 LYS A C 1
ATOM 695 O O . LYS A 1 83 ? 26.116 3.594 -34.479 1.00 60.19 83 LYS A O 1
ATOM 700 N N . SER A 1 84 ? 27.544 2.920 -32.902 1.00 57.53 84 SER A N 1
ATOM 701 C CA . SER A 1 84 ? 27.957 1.654 -33.529 1.00 57.53 84 SER A CA 1
ATOM 702 C C . SER A 1 84 ? 28.091 0.515 -32.509 1.00 57.53 84 SER A C 1
ATOM 704 O O . SER A 1 84 ? 29.120 -0.158 -32.440 1.00 57.53 84 SER A O 1
ATOM 706 N N . VAL A 1 85 ? 27.097 0.347 -31.648 1.00 57.28 85 VAL A N 1
ATOM 707 C CA . VAL A 1 85 ? 26.953 -0.878 -30.855 1.00 57.28 85 VAL A CA 1
ATOM 708 C C . VAL A 1 85 ? 25.908 -1.727 -31.570 1.00 57.28 85 VAL A C 1
ATOM 710 O O . VAL A 1 85 ? 24.893 -1.169 -31.988 1.00 57.28 85 VAL A O 1
ATOM 713 N N . ASP A 1 86 ? 26.162 -3.028 -31.744 1.00 63.66 86 ASP A N 1
ATOM 714 C CA . ASP A 1 86 ? 25.185 -3.955 -32.327 1.00 63.66 86 ASP A CA 1
ATOM 715 C C . ASP A 1 86 ? 23.850 -3.790 -31.598 1.00 63.66 86 ASP A C 1
ATOM 717 O O . ASP A 1 86 ? 23.738 -4.054 -30.396 1.00 63.66 86 ASP A O 1
ATOM 721 N N . GLY A 1 87 ? 22.861 -3.265 -32.325 1.00 64.50 87 GLY A N 1
ATOM 722 C CA . GLY A 1 87 ? 21.591 -2.822 -31.756 1.00 64.50 87 GLY A CA 1
ATOM 723 C C . GLY A 1 87 ? 20.863 -3.940 -31.017 1.00 64.50 87 GLY A C 1
ATOM 724 O O . GLY A 1 87 ? 20.172 -3.669 -30.039 1.00 64.50 87 GLY A O 1
ATOM 725 N N . ASP A 1 88 ? 21.089 -5.189 -31.418 1.00 65.50 88 ASP A N 1
ATOM 726 C CA . ASP A 1 88 ? 20.416 -6.355 -30.858 1.00 65.50 88 ASP A CA 1
ATOM 727 C C . ASP A 1 88 ? 20.832 -6.635 -29.407 1.00 65.50 88 ASP A C 1
ATOM 729 O O . ASP A 1 88 ? 19.964 -6.801 -28.553 1.00 65.50 88 ASP A O 1
ATOM 733 N N . PHE A 1 89 ? 22.130 -6.578 -29.078 1.00 71.75 89 PHE A N 1
ATOM 734 C CA . PHE A 1 89 ? 22.602 -6.787 -27.700 1.00 71.75 89 PHE A CA 1
ATOM 735 C C . PHE A 1 89 ? 22.115 -5.675 -26.757 1.00 71.75 89 PHE A C 1
ATOM 737 O O . PHE A 1 89 ? 21.662 -5.929 -25.639 1.00 71.75 89 PHE A O 1
ATOM 744 N N . LEU A 1 90 ? 22.153 -4.425 -27.231 1.00 69.12 90 LEU A N 1
ATOM 745 C CA . LEU A 1 90 ? 21.654 -3.266 -26.484 1.00 69.12 90 LEU A CA 1
ATOM 746 C C . LEU A 1 90 ? 20.151 -3.359 -26.214 1.00 69.12 90 LEU A C 1
ATOM 748 O O . LEU A 1 90 ? 19.705 -3.057 -25.106 1.00 69.12 90 LEU A O 1
ATOM 752 N N . MET A 1 91 ? 19.375 -3.769 -27.217 1.00 73.81 91 MET A N 1
ATOM 753 C CA . MET A 1 91 ? 17.930 -3.930 -27.088 1.00 73.81 91 MET A CA 1
ATOM 754 C C . MET A 1 91 ? 17.570 -5.070 -26.138 1.00 73.81 91 MET A C 1
ATOM 756 O O . MET A 1 91 ? 16.627 -4.936 -25.359 1.00 73.81 91 MET A O 1
ATOM 760 N N . GLU A 1 92 ? 18.320 -6.169 -26.152 1.00 78.62 92 GLU A N 1
ATOM 761 C CA . GLU A 1 92 ? 18.078 -7.313 -25.273 1.00 78.62 92 GLU A CA 1
ATOM 762 C C . GLU A 1 92 ? 18.322 -6.955 -23.796 1.00 78.62 92 GLU A C 1
ATOM 764 O O . GLU A 1 92 ? 17.483 -7.227 -22.929 1.00 78.62 92 GLU A O 1
ATOM 769 N N . GLU A 1 93 ? 19.413 -6.243 -23.504 1.00 78.06 93 GLU A N 1
ATOM 770 C CA . GLU A 1 93 ? 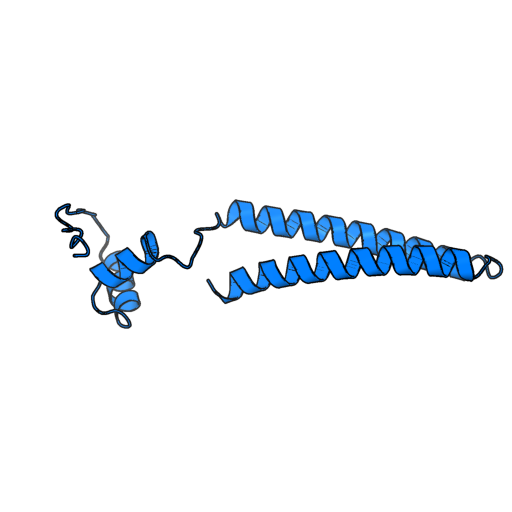19.726 -5.790 -22.146 1.00 78.06 93 GLU A CA 1
ATOM 771 C C . GLU A 1 93 ? 18.780 -4.675 -21.670 1.00 78.06 93 GLU A C 1
ATOM 773 O O . GLU A 1 93 ? 18.319 -4.690 -20.522 1.00 78.06 93 GLU A O 1
ATOM 778 N N . TYR A 1 94 ? 18.394 -3.758 -22.564 1.00 80.19 94 TYR A N 1
ATOM 779 C CA . TYR A 1 94 ? 17.377 -2.746 -22.278 1.00 80.19 94 TYR A CA 1
ATOM 780 C C . TYR A 1 94 ? 16.018 -3.378 -21.955 1.00 80.19 94 TYR A C 1
ATOM 782 O O . TYR A 1 94 ? 15.407 -3.038 -20.941 1.00 80.19 94 TYR A O 1
ATOM 790 N N . ASN A 1 95 ? 15.567 -4.347 -22.756 1.00 81.25 95 ASN A N 1
ATOM 791 C CA . ASN A 1 95 ? 14.315 -5.066 -22.523 1.00 81.25 95 ASN A CA 1
ATOM 792 C C . ASN A 1 95 ? 14.324 -5.810 -21.183 1.00 81.25 95 ASN A C 1
ATOM 794 O O . ASN A 1 95 ? 13.309 -5.833 -20.481 1.00 81.25 95 ASN A O 1
ATOM 798 N N . LYS A 1 96 ? 15.471 -6.368 -20.782 1.00 85.75 96 LYS A N 1
ATOM 799 C CA . LYS A 1 96 ? 15.635 -7.002 -19.468 1.00 85.75 96 LYS A CA 1
ATOM 800 C C . LYS A 1 96 ? 15.478 -5.994 -18.326 1.00 85.75 96 LYS A C 1
ATOM 802 O O . LYS A 1 96 ? 14.684 -6.227 -17.414 1.00 85.75 96 LYS A O 1
ATOM 807 N N . LEU A 1 97 ? 16.176 -4.859 -18.396 1.00 84.31 97 LEU A N 1
ATOM 808 C CA . LEU A 1 97 ? 16.064 -3.772 -17.413 1.00 84.31 97 LEU A CA 1
ATOM 809 C C . LEU A 1 97 ? 14.639 -3.214 -17.329 1.00 84.31 97 LEU A C 1
ATOM 811 O O . LEU A 1 97 ? 14.140 -2.960 -16.231 1.00 84.31 97 LEU A O 1
ATOM 815 N N . LEU A 1 98 ? 13.973 -3.061 -18.474 1.00 87.06 98 LEU A N 1
ATOM 816 C CA . LEU A 1 98 ? 12.597 -2.584 -18.556 1.00 87.06 98 LEU A CA 1
ATOM 817 C C . LEU A 1 98 ? 11.616 -3.594 -17.941 1.00 87.06 98 LEU A C 1
ATOM 819 O O . LEU A 1 98 ? 10.732 -3.211 -17.179 1.00 87.06 98 LEU A O 1
ATOM 823 N N . SER A 1 99 ? 11.805 -4.890 -18.201 1.00 88.81 99 SER A N 1
ATOM 824 C CA . SER A 1 99 ? 11.004 -5.960 -17.592 1.00 88.81 99 SER A CA 1
ATOM 825 C C . SER A 1 99 ? 11.126 -5.962 -16.065 1.00 88.81 99 SER A C 1
ATOM 827 O O . SER A 1 99 ? 10.124 -6.069 -15.353 1.00 88.81 99 SER A O 1
ATOM 829 N N . ASP A 1 100 ? 12.341 -5.791 -15.543 1.00 89.19 100 ASP A N 1
ATOM 830 C CA . ASP A 1 100 ? 12.578 -5.724 -14.101 1.00 89.19 100 ASP A CA 1
ATOM 831 C C . ASP A 1 100 ? 12.012 -4.444 -13.476 1.00 89.19 100 ASP A C 1
ATOM 833 O O . ASP A 1 100 ? 11.484 -4.491 -12.361 1.00 89.19 100 ASP A O 1
ATOM 837 N N . TYR A 1 101 ? 12.053 -3.320 -14.197 1.00 88.88 101 TYR A N 1
ATOM 838 C CA . TYR A 1 101 ? 11.386 -2.085 -13.793 1.00 88.88 101 TYR A CA 1
ATOM 839 C C . TYR A 1 101 ? 9.868 -2.282 -13.667 1.00 88.88 101 TYR A C 1
ATOM 841 O O . TYR A 1 101 ? 9.317 -2.030 -12.595 1.00 88.88 101 TYR A O 1
ATOM 849 N N . ILE A 1 102 ? 9.214 -2.828 -14.700 1.00 88.44 102 ILE A N 1
ATOM 850 C CA . ILE A 1 102 ? 7.760 -3.074 -14.721 1.00 88.44 102 ILE A CA 1
ATOM 851 C C . ILE A 1 102 ? 7.339 -3.990 -13.563 1.00 88.44 102 ILE A C 1
ATOM 853 O O . ILE A 1 102 ? 6.352 -3.729 -12.877 1.00 88.44 102 ILE A O 1
ATOM 857 N N . LYS A 1 103 ? 8.104 -5.052 -13.279 1.00 90.69 103 LYS A N 1
ATOM 858 C CA . LYS A 1 103 ? 7.815 -5.946 -12.142 1.00 90.69 103 LYS A CA 1
ATOM 859 C C . LYS A 1 103 ? 7.880 -5.221 -10.797 1.00 90.69 103 LYS A C 1
ATOM 861 O O . LYS A 1 103 ? 7.097 -5.532 -9.897 1.00 90.69 103 LYS A O 1
ATOM 866 N N . LYS A 1 104 ? 8.827 -4.294 -10.619 1.00 88.31 104 LYS A N 1
ATOM 867 C CA . LYS A 1 104 ? 8.942 -3.510 -9.377 1.00 88.31 104 LYS A CA 1
ATOM 868 C C . LYS A 1 104 ? 7.847 -2.457 -9.272 1.00 88.31 104 LYS A C 1
ATOM 870 O O . LYS A 1 104 ? 7.296 -2.292 -8.188 1.00 88.31 104 LYS A O 1
ATOM 875 N N . GLU A 1 105 ? 7.465 -1.842 -10.385 1.00 85.50 105 GLU A N 1
ATOM 876 C CA . GLU A 1 105 ? 6.330 -0.922 -10.461 1.00 85.50 105 GLU A CA 1
ATOM 877 C C . GLU A 1 105 ? 5.013 -1.612 -10.067 1.00 85.50 105 GLU A C 1
ATOM 879 O O . GLU A 1 105 ? 4.295 -1.120 -9.202 1.00 85.50 105 GLU A O 1
ATOM 884 N N . GLN A 1 106 ? 4.748 -2.818 -10.580 1.00 87.62 106 GLN A N 1
ATOM 885 C CA . GLN A 1 106 ? 3.571 -3.611 -10.194 1.00 87.62 106 GLN A CA 1
ATOM 886 C C . GLN A 1 106 ? 3.551 -3.950 -8.697 1.00 87.62 106 GLN A C 1
ATOM 888 O O . GLN A 1 106 ? 2.504 -3.886 -8.048 1.00 87.62 106 GLN A O 1
ATOM 893 N N . LYS A 1 107 ? 4.706 -4.303 -8.115 1.00 86.69 107 LYS A N 1
ATOM 894 C CA . LYS A 1 107 ? 4.814 -4.538 -6.665 1.00 86.69 107 LYS A CA 1
ATOM 895 C C . LYS A 1 107 ? 4.517 -3.268 -5.870 1.00 86.69 107 LYS A C 1
ATOM 897 O O . LYS A 1 107 ? 3.792 -3.339 -4.878 1.00 86.69 107 LYS A O 1
ATOM 902 N N . LEU A 1 108 ? 5.050 -2.130 -6.308 1.00 82.38 108 LEU A N 1
ATOM 903 C CA . LEU A 1 108 ? 4.804 -0.833 -5.687 1.00 82.38 108 LEU A CA 1
ATOM 904 C C . LEU A 1 108 ? 3.313 -0.465 -5.751 1.00 82.38 108 LEU A C 1
ATOM 906 O O . LEU A 1 108 ? 2.743 -0.029 -4.755 1.00 82.38 108 LEU A O 1
ATOM 910 N N . G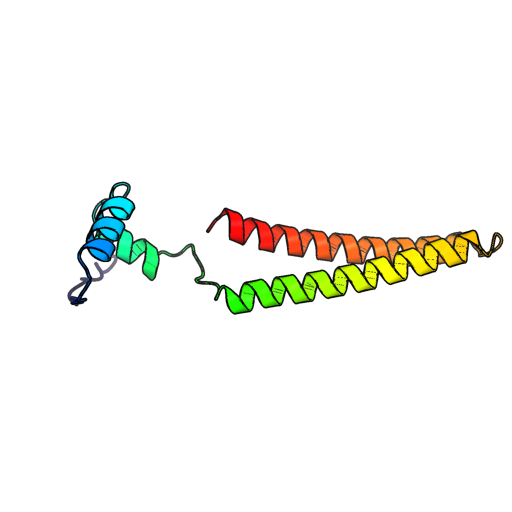LU A 1 109 ? 2.650 -0.730 -6.874 1.00 81.69 109 GLU A N 1
ATOM 911 C CA . GLU A 1 109 ? 1.217 -0.491 -7.050 1.00 81.69 109 GLU A CA 1
ATOM 912 C C . GLU A 1 109 ? 0.361 -1.340 -6.092 1.00 81.69 109 GLU A C 1
ATOM 914 O O . GLU A 1 109 ? -0.584 -0.841 -5.479 1.00 81.69 109 GLU A O 1
ATOM 919 N N . VAL A 1 110 ? 0.713 -2.616 -5.895 1.00 82.75 110 VAL A N 1
ATOM 920 C CA . VAL A 1 110 ? 0.046 -3.491 -4.914 1.00 82.75 110 VAL A CA 1
ATOM 921 C C . VAL A 1 110 ? 0.232 -2.966 -3.489 1.00 82.75 110 VAL A C 1
ATOM 923 O O . VAL A 1 110 ? -0.713 -3.009 -2.698 1.00 82.75 110 VAL A O 1
ATOM 926 N N . LEU A 1 111 ? 1.420 -2.454 -3.152 1.00 79.19 111 LEU A N 1
ATOM 927 C CA . LEU A 1 111 ? 1.665 -1.817 -1.857 1.00 79.19 111 LEU A CA 1
ATOM 928 C C . LEU A 1 111 ? 0.802 -0.555 -1.706 1.00 79.19 111 LEU A C 1
ATOM 930 O O . LEU A 1 111 ? 0.073 -0.447 -0.723 1.00 79.19 111 LEU A O 1
ATOM 934 N N . TYR A 1 112 ? 0.769 0.340 -2.697 1.00 74.88 112 TYR A N 1
ATOM 935 C CA . TYR A 1 112 ? -0.094 1.528 -2.668 1.00 74.88 112 TYR A CA 1
ATOM 936 C C . TYR A 1 112 ? -1.582 1.190 -2.533 1.00 74.88 112 TYR A C 1
ATOM 938 O O . TYR A 1 112 ? -2.289 1.835 -1.760 1.00 74.88 112 TYR A O 1
ATOM 946 N N . ARG A 1 113 ? -2.073 0.140 -3.202 1.00 73.12 113 ARG A N 1
ATOM 947 C CA . ARG A 1 113 ? -3.464 -0.317 -3.035 1.00 73.12 113 ARG A CA 1
ATOM 948 C C . ARG A 1 113 ? -3.775 -0.737 -1.598 1.00 73.12 113 ARG A C 1
ATOM 950 O O . ARG A 1 113 ? -4.888 -0.499 -1.136 1.00 73.12 113 ARG A O 1
ATOM 957 N N . LYS A 1 114 ? -2.809 -1.306 -0.869 1.00 68.94 114 LYS A N 1
ATOM 958 C CA . LYS A 1 114 ? -2.972 -1.606 0.564 1.00 68.94 114 LYS A CA 1
ATOM 959 C C . LYS A 1 114 ? -3.078 -0.339 1.421 1.00 68.94 114 LYS A C 1
ATOM 961 O O . LYS A 1 114 ? -3.766 -0.391 2.431 1.00 68.94 114 LYS A O 1
ATOM 966 N N . ILE A 1 115 ? -2.473 0.783 1.012 1.00 64.62 115 ILE A N 1
ATOM 967 C CA . ILE A 1 115 ? -2.659 2.093 1.669 1.00 64.62 115 ILE A CA 1
ATOM 968 C C . ILE A 1 115 ? -4.084 2.600 1.456 1.00 64.62 115 ILE A C 1
ATOM 970 O O . ILE A 1 115 ? -4.737 3.004 2.408 1.00 64.62 115 ILE A O 1
ATOM 974 N N . ILE A 1 116 ? -4.568 2.573 0.212 1.00 64.25 116 ILE A N 1
ATOM 975 C CA . ILE A 1 116 ? -5.880 3.137 -0.150 1.00 64.25 116 ILE A CA 1
ATOM 976 C C . ILE A 1 116 ? -7.037 2.290 0.415 1.00 64.25 116 ILE A C 1
ATOM 978 O O . ILE A 1 116 ? -8.122 2.809 0.655 1.00 64.25 116 ILE A O 1
ATOM 982 N N . ALA A 1 117 ? -6.817 0.989 0.636 1.00 53.16 117 ALA A N 1
ATOM 983 C CA . ALA A 1 117 ? -7.795 0.084 1.245 1.00 53.16 117 ALA A CA 1
ATOM 984 C C . ALA A 1 117 ? -7.773 0.063 2.796 1.00 53.16 117 ALA A C 1
ATOM 986 O O . ALA A 1 117 ? -8.637 -0.582 3.410 1.00 53.16 117 ALA A O 1
ATOM 987 N N . LEU A 1 118 ? -6.793 0.723 3.434 1.00 47.22 118 LEU A N 1
ATOM 988 C CA . LEU A 1 118 ? -6.726 0.952 4.889 1.00 47.22 118 LEU A CA 1
ATOM 989 C C . LEU A 1 118 ? -7.613 2.122 5.333 1.00 47.22 118 LEU A C 1
ATOM 991 O O . LEU A 1 118 ? -7.924 2.144 6.548 1.00 47.22 118 LEU A O 1
#